Protein AF-A0A937UC61-F1 (afdb_monomer_lite)

Foldseek 3Di:
DVVVVVVQVVQWDFDDWDDDDPDIDTDTDGPDDDPDDDDDPVRCVVVVQKDKAAPDPVGDPVDIDIDGNHDD

Structure (mmCIF, N/CA/C/O backbone):
data_AF-A0A937UC61-F1
#
_entry.id   AF-A0A937UC61-F1
#
loop_
_atom_site.group_PDB
_atom_site.id
_atom_site.type_symbol
_atom_site.label_atom_id
_atom_site.label_alt_id
_atom_site.label_comp_id
_atom_site.label_asym_id
_atom_site.label_entity_id
_atom_site.label_seq_id
_atom_site.pdbx_PDB_ins_code
_atom_site.Cartn_x
_atom_site.Cartn_y
_atom_site.Cartn_z
_atom_site.occupancy
_atom_site.B_iso_or_equiv
_atom_site.auth_seq_id
_atom_site.auth_comp_id
_atom_site.auth_asym_id
_atom_site.auth_atom_id
_atom_site.pdbx_PDB_model_num
ATOM 1 N N . MET A 1 1 ? 6.608 9.908 18.400 1.00 63.47 1 MET A N 1
ATOM 2 C CA . MET A 1 1 ? 6.413 9.044 17.216 1.00 63.47 1 MET A CA 1
ATOM 3 C C . MET A 1 1 ? 5.538 7.846 17.579 1.00 63.47 1 MET A C 1
ATOM 5 O O . MET A 1 1 ? 4.492 7.678 16.967 1.00 63.47 1 MET A O 1
ATOM 9 N N . ASP A 1 2 ? 5.866 7.121 18.650 1.00 85.06 2 ASP A N 1
ATOM 10 C CA . ASP A 1 2 ? 5.101 5.956 19.138 1.00 85.06 2 ASP A CA 1
ATOM 11 C C . ASP A 1 2 ? 3.609 6.200 19.391 1.00 85.06 2 ASP A C 1
ATOM 13 O O . ASP A 1 2 ? 2.773 5.398 18.989 1.00 85.06 2 ASP A O 1
ATOM 17 N N . THR A 1 3 ? 3.244 7.323 20.010 1.00 87.69 3 THR A N 1
ATOM 18 C CA . THR A 1 3 ? 1.839 7.669 20.289 1.00 87.69 3 THR A CA 1
ATOM 19 C C . THR A 1 3 ? 1.007 7.879 19.026 1.00 87.69 3 THR A C 1
ATOM 21 O O . THR A 1 3 ? -0.172 7.533 19.008 1.00 87.69 3 THR A O 1
ATOM 24 N N . VAL A 1 4 ? 1.617 8.395 17.956 1.00 86.19 4 VAL A N 1
ATOM 25 C CA . VAL A 1 4 ? 0.948 8.607 16.663 1.00 86.19 4 VAL A CA 1
ATOM 26 C C . VAL A 1 4 ? 0.710 7.268 15.969 1.00 86.19 4 VAL A C 1
ATOM 28 O O . VAL A 1 4 ? -0.405 6.992 15.532 1.00 86.19 4 VAL A O 1
ATOM 31 N N . ILE A 1 5 ? 1.732 6.406 15.934 1.00 86.94 5 ILE A N 1
ATOM 32 C CA . ILE A 1 5 ? 1.635 5.062 15.346 1.00 86.94 5 ILE A CA 1
ATOM 33 C C . ILE A 1 5 ? 0.597 4.230 16.104 1.00 86.94 5 ILE A C 1
ATOM 35 O O . ILE A 1 5 ? -0.277 3.617 15.491 1.00 86.94 5 ILE A O 1
ATOM 39 N N . LYS A 1 6 ? 0.641 4.258 17.439 1.00 89.50 6 LYS A N 1
ATOM 40 C CA . LYS A 1 6 ? -0.312 3.540 18.287 1.00 89.50 6 LYS A CA 1
ATOM 41 C C . LYS A 1 6 ? -1.749 4.004 18.040 1.00 89.50 6 LYS A C 1
ATOM 43 O O . LYS A 1 6 ? -2.608 3.172 17.767 1.00 89.50 6 LYS A O 1
ATOM 48 N N . GLY A 1 7 ? -1.995 5.316 18.041 1.00 87.88 7 GLY A N 1
ATOM 49 C CA . GLY A 1 7 ? -3.330 5.866 17.788 1.00 87.88 7 GLY A CA 1
ATOM 50 C C . GLY A 1 7 ? -3.867 5.584 16.377 1.00 87.88 7 GLY A C 1
ATOM 51 O O . GLY A 1 7 ? -5.081 5.511 16.187 1.00 87.88 7 GLY A O 1
ATOM 52 N N . TYR A 1 8 ? -2.991 5.405 15.383 1.00 85.75 8 TYR A N 1
ATOM 53 C CA . TYR A 1 8 ? -3.379 4.966 14.038 1.00 85.75 8 TYR A CA 1
ATOM 54 C C . TYR A 1 8 ? -3.760 3.477 14.005 1.00 85.75 8 TYR A C 1
ATOM 56 O O . TYR A 1 8 ? -4.811 3.110 13.471 1.00 85.75 8 TYR A O 1
ATOM 64 N N . LEU A 1 9 ? -2.941 2.615 14.615 1.00 89.12 9 LEU A N 1
ATOM 65 C CA . LEU A 1 9 ? -3.192 1.173 14.661 1.00 89.12 9 LEU A CA 1
ATOM 66 C C . LEU A 1 9 ? -4.443 0.825 15.480 1.00 89.12 9 LEU A C 1
ATOM 68 O O . LEU A 1 9 ? -5.185 -0.065 15.082 1.00 89.12 9 LEU A O 1
ATOM 72 N N . GLU A 1 10 ? -4.739 1.566 16.551 1.00 90.38 10 GLU A N 1
ATOM 73 C CA . GLU A 1 10 ? -5.965 1.395 17.351 1.00 90.38 10 GLU A CA 1
ATOM 74 C C . GLU A 1 10 ? -7.255 1.636 16.548 1.00 90.38 10 GLU A C 1
ATOM 76 O O . GLU A 1 10 ? -8.301 1.067 16.861 1.00 90.38 10 GLU A O 1
ATOM 81 N N . LYS A 1 11 ? -7.195 2.451 15.488 1.00 90.56 11 LYS A N 1
ATOM 82 C CA . LYS A 1 11 ? -8.330 2.699 14.580 1.00 90.56 11 LYS A CA 1
ATOM 83 C C . LYS A 1 11 ? -8.441 1.658 13.466 1.00 90.56 11 LYS A C 1
ATOM 85 O O . LYS A 1 11 ? -9.416 1.671 12.712 1.00 90.56 11 LYS A O 1
ATOM 90 N N . THR A 1 12 ? -7.455 0.771 13.356 1.00 92.25 12 THR A N 1
ATOM 91 C CA . THR A 1 12 ? -7.396 -0.275 12.339 1.00 92.25 12 THR A CA 1
ATOM 92 C C . THR A 1 12 ? -8.003 -1.568 12.880 1.00 92.25 12 THR A C 1
ATOM 94 O O . THR A 1 12 ? -7.736 -1.983 14.004 1.00 92.25 12 THR A O 1
ATOM 97 N N . LYS A 1 13 ? -8.811 -2.247 12.068 1.00 93.62 13 LYS A N 1
ATOM 98 C CA . LYS A 1 13 ? -9.401 -3.553 12.370 1.00 93.62 13 LYS A CA 1
ATOM 99 C C . LYS A 1 13 ? -9.124 -4.535 11.243 1.00 93.62 13 LYS A C 1
ATOM 101 O O . LYS A 1 13 ? -9.175 -4.178 10.067 1.00 93.62 13 LYS A O 1
ATOM 106 N N . VAL A 1 14 ? -8.902 -5.795 11.596 1.00 94.38 14 VAL A N 1
ATOM 107 C CA . VAL A 1 14 ? -8.853 -6.874 10.607 1.00 94.38 14 VAL A CA 1
ATOM 108 C C . VAL A 1 14 ? -10.283 -7.162 10.156 1.00 94.38 14 VAL A C 1
ATOM 110 O O . VAL A 1 14 ? -11.153 -7.504 10.958 1.00 94.38 14 VAL A O 1
ATOM 113 N N . GLY A 1 15 ? -10.549 -6.959 8.871 1.00 94.31 15 GLY A N 1
ATOM 114 C CA . GLY A 1 15 ? -11.829 -7.271 8.260 1.00 94.31 15 GLY A CA 1
ATOM 115 C C . GLY A 1 15 ? -12.012 -8.769 8.031 1.00 94.31 15 GLY A C 1
ATOM 116 O O . GLY A 1 15 ? -11.156 -9.601 8.335 1.00 94.31 15 GLY A O 1
ATOM 117 N N . ARG A 1 16 ? -13.167 -9.130 7.472 1.00 96.25 16 ARG A N 1
ATOM 118 C CA . ARG A 1 16 ? -13.452 -10.528 7.140 1.00 96.25 16 ARG A CA 1
ATOM 119 C C . ARG A 1 16 ? -12.470 -11.016 6.080 1.00 96.25 16 ARG A C 1
ATOM 121 O O . ARG A 1 16 ? -12.202 -10.313 5.110 1.00 96.25 16 ARG A O 1
ATOM 128 N N . LYS A 1 17 ? -11.987 -12.244 6.260 1.00 95.62 17 LYS A N 1
ATOM 129 C CA . LYS A 1 17 ? -11.189 -12.952 5.261 1.00 95.62 17 LYS A CA 1
ATOM 130 C C . LYS A 1 17 ? -11.930 -12.991 3.925 1.00 95.62 17 LYS A C 1
ATOM 132 O O . LYS A 1 17 ? -13.074 -13.442 3.869 1.00 95.62 17 LYS A O 1
ATOM 137 N N . GLN A 1 18 ? -11.253 -12.558 2.875 1.00 97.19 18 GLN A N 1
ATOM 138 C CA . GLN A 1 18 ? -11.705 -12.629 1.494 1.00 97.19 18 GLN A CA 1
ATOM 139 C C . GLN A 1 18 ? -10.943 -13.742 0.780 1.00 97.19 18 GLN A C 1
ATOM 141 O O . GLN A 1 18 ? -9.753 -13.939 1.027 1.00 97.19 18 GLN A O 1
ATOM 146 N N . PHE A 1 19 ? -11.626 -14.468 -0.098 1.00 96.50 19 PHE A N 1
ATOM 147 C CA . PHE A 1 19 ? -11.030 -15.548 -0.872 1.00 96.50 19 PHE A CA 1
ATOM 148 C C . PHE A 1 19 ? -11.331 -15.379 -2.348 1.00 96.50 19 PHE A C 1
ATOM 150 O O . PHE A 1 19 ? -12.477 -15.141 -2.728 1.00 96.50 19 PHE A O 1
ATOM 157 N N . TYR A 1 20 ? -10.311 -15.590 -3.171 1.00 95.44 20 TYR A N 1
ATOM 158 C CA . TYR A 1 20 ? -10.477 -15.768 -4.602 1.00 95.44 20 TYR A CA 1
ATOM 159 C C . TYR A 1 20 ? -9.485 -16.817 -5.101 1.00 95.44 20 TYR A C 1
ATOM 161 O O . TYR A 1 20 ? -8.273 -16.623 -5.033 1.00 95.44 20 TYR A O 1
ATOM 169 N N . ARG A 1 21 ? -10.006 -17.948 -5.595 1.00 95.00 21 ARG A N 1
ATOM 170 C CA . ARG A 1 21 ? -9.208 -19.120 -5.997 1.00 95.00 21 ARG A CA 1
ATOM 171 C C . ARG A 1 21 ? -8.258 -19.552 -4.867 1.00 95.00 21 ARG A C 1
ATOM 173 O O . ARG A 1 21 ? -8.715 -19.874 -3.777 1.00 95.00 21 ARG A O 1
ATOM 180 N N . ASN A 1 22 ? -6.954 -19.554 -5.121 1.00 95.50 22 ASN A N 1
ATOM 181 C CA . ASN A 1 22 ? -5.895 -19.909 -4.180 1.00 95.50 22 ASN A CA 1
ATOM 182 C C . ASN A 1 22 ? -5.362 -18.712 -3.365 1.00 95.50 22 ASN A C 1
ATOM 184 O O . ASN A 1 22 ? -4.391 -18.879 -2.631 1.00 95.50 22 ASN A O 1
ATOM 188 N N . LEU A 1 23 ? -5.969 -17.522 -3.476 1.00 94.31 23 LEU A N 1
ATOM 189 C CA . LEU A 1 23 ? -5.577 -16.326 -2.730 1.00 94.31 23 LEU A CA 1
ATOM 190 C C . LEU A 1 23 ? -6.541 -16.059 -1.567 1.00 94.31 23 LEU A C 1
ATOM 192 O O . LEU A 1 23 ? -7.759 -15.982 -1.751 1.00 94.31 23 LEU A O 1
ATOM 196 N N . ALA A 1 24 ? -5.978 -15.864 -0.375 1.00 96.50 24 ALA A N 1
ATOM 197 C CA . ALA A 1 24 ? -6.689 -15.411 0.813 1.00 96.50 24 ALA A CA 1
ATOM 198 C C . ALA A 1 24 ? -6.165 -14.033 1.232 1.00 96.50 24 ALA A C 1
ATOM 200 O O . ALA A 1 24 ? -4.958 -13.851 1.379 1.00 96.50 24 ALA A O 1
ATOM 201 N N . VAL A 1 25 ? -7.067 -13.078 1.453 1.00 96.81 25 VAL A N 1
ATOM 202 C CA . VAL A 1 25 ? -6.733 -11.707 1.861 1.00 96.81 25 VAL A CA 1
ATOM 203 C C . VAL A 1 25 ? -7.455 -11.376 3.161 1.00 96.81 25 VAL A C 1
ATOM 205 O O . VAL A 1 25 ? -8.667 -11.557 3.271 1.00 96.81 25 VAL A O 1
ATOM 208 N N . TYR A 1 26 ? -6.725 -10.853 4.142 1.00 96.69 26 TYR A N 1
ATOM 209 C CA . TYR A 1 26 ? -7.288 -10.294 5.371 1.00 96.69 26 TYR A CA 1
ATOM 210 C C . TYR A 1 26 ? -7.156 -8.772 5.304 1.00 96.69 26 TYR A C 1
ATOM 212 O O . TYR A 1 26 ? -6.068 -8.250 5.543 1.00 96.69 26 TYR A O 1
ATOM 220 N N . PRO A 1 27 ? -8.219 -8.049 4.922 1.00 94.00 27 PRO A N 1
ATOM 221 C CA . PRO A 1 27 ? -8.122 -6.611 4.729 1.00 94.00 27 PRO A CA 1
ATOM 222 C C . PRO A 1 27 ? -7.911 -5.908 6.072 1.00 94.00 27 PRO A C 1
ATOM 224 O O . PRO A 1 27 ? -8.604 -6.201 7.046 1.00 94.00 27 PRO A O 1
ATOM 227 N N . LEU A 1 28 ? -6.990 -4.950 6.114 1.00 92.19 28 LEU A N 1
ATOM 228 C CA . LEU A 1 28 ? -6.863 -4.012 7.226 1.00 92.19 28 LEU A CA 1
ATOM 229 C C . LEU A 1 28 ? -7.753 -2.809 6.925 1.00 92.19 28 LEU A C 1
ATOM 231 O O . LEU A 1 28 ? -7.525 -2.081 5.964 1.00 92.19 28 LEU A O 1
ATOM 235 N N . LEU A 1 29 ? -8.807 -2.640 7.713 1.00 91.62 29 LEU A N 1
ATOM 236 C CA . LEU A 1 29 ? -9.795 -1.582 7.540 1.00 91.62 29 LEU A CA 1
ATOM 237 C C . LEU A 1 29 ? -9.564 -0.514 8.604 1.00 91.62 29 LEU A C 1
ATOM 239 O O . LEU A 1 29 ? -9.432 -0.853 9.774 1.00 91.62 29 LEU A O 1
ATOM 243 N N . SER A 1 30 ? -9.584 0.761 8.239 1.00 89.94 30 SER A N 1
ATOM 244 C CA . SER A 1 30 ? -9.486 1.872 9.189 1.00 89.94 30 SER A CA 1
ATOM 245 C C . SER A 1 30 ? -10.507 2.945 8.834 1.00 89.94 30 SER A C 1
ATOM 247 O O . SER A 1 30 ? -10.836 3.126 7.664 1.00 89.94 30 SER A O 1
ATOM 249 N N . THR A 1 31 ? -11.033 3.645 9.840 1.00 85.50 31 THR A N 1
ATOM 250 C CA . THR A 1 31 ? -11.820 4.873 9.619 1.00 85.50 31 THR A CA 1
ATOM 251 C C . THR A 1 31 ? -10.928 6.085 9.371 1.00 85.50 31 THR A C 1
ATOM 253 O O . THR A 1 31 ? -11.424 7.151 9.019 1.00 85.50 31 THR A O 1
ATOM 256 N N . TYR A 1 32 ? -9.616 5.935 9.555 1.00 82.50 32 TYR A N 1
ATOM 257 C CA . TYR A 1 32 ? -8.651 6.925 9.121 1.00 82.50 32 TYR A CA 1
ATOM 258 C C . TYR A 1 32 ? -8.604 6.934 7.591 1.00 82.50 32 TYR A C 1
ATOM 260 O O . TYR A 1 32 ? -8.071 6.015 6.973 1.00 82.50 32 TYR A O 1
ATOM 268 N N . SER A 1 33 ? -9.184 7.967 6.991 1.00 75.12 33 SER A N 1
ATOM 269 C CA . SER A 1 33 ? -9.063 8.254 5.567 1.00 75.12 33 SER A CA 1
ATOM 270 C C . SER A 1 33 ? -8.045 9.365 5.370 1.00 75.12 33 SER A C 1
ATOM 272 O O . SER A 1 33 ? -8.160 10.420 5.996 1.00 75.12 33 SER A O 1
ATOM 274 N N . VAL A 1 34 ? -7.095 9.155 4.469 1.00 73.81 34 VAL A N 1
ATOM 275 C CA . VAL A 1 34 ? -6.291 10.239 3.911 1.00 73.81 34 VAL A CA 1
ATOM 276 C C . VAL A 1 34 ? -6.715 10.382 2.453 1.00 73.81 34 VAL A C 1
ATOM 278 O O . VAL A 1 34 ? -6.890 9.374 1.765 1.00 73.81 34 VAL A O 1
ATOM 281 N N . SER A 1 35 ? -6.972 11.607 2.001 1.00 75.69 35 SER A N 1
ATOM 282 C CA . SER A 1 35 ? -7.151 11.867 0.575 1.00 75.69 35 SER A CA 1
ATOM 283 C C . SER A 1 35 ? -5.788 11.680 -0.076 1.00 75.69 35 SER A C 1
ATOM 285 O O . SER A 1 35 ? -4.891 12.497 0.119 1.00 75.69 35 SER A O 1
ATOM 287 N N . ILE A 1 36 ? -5.606 10.552 -0.754 1.00 72.62 36 ILE A N 1
ATOM 288 C CA . ILE A 1 36 ? -4.447 10.337 -1.612 1.00 72.62 36 ILE A CA 1
ATOM 289 C C . ILE A 1 36 ? -4.910 10.706 -3.009 1.00 72.62 36 ILE A C 1
ATOM 291 O O . ILE A 1 36 ? -5.791 10.044 -3.560 1.00 72.62 36 ILE A O 1
ATOM 295 N N . ASP A 1 37 ? -4.331 11.768 -3.551 1.00 78.44 37 ASP A N 1
ATOM 296 C CA . ASP A 1 37 ? -4.482 12.089 -4.959 1.00 78.44 37 ASP A CA 1
ATOM 297 C C . ASP A 1 37 ? -3.620 11.094 -5.736 1.00 78.44 37 ASP A C 1
ATOM 299 O O . ASP A 1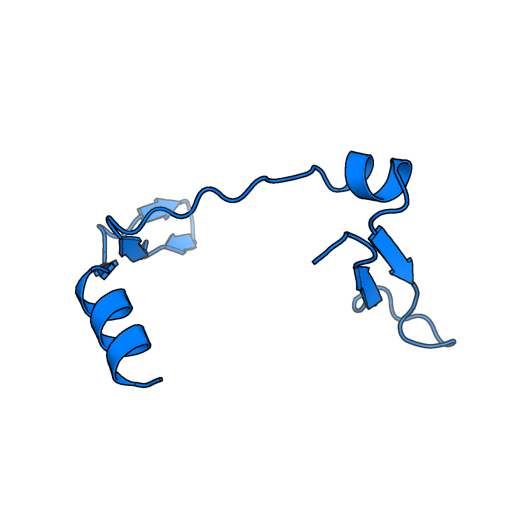 37 ? -2.391 11.091 -5.647 1.00 78.44 37 ASP A O 1
ATOM 303 N N . TYR A 1 38 ? -4.282 10.165 -6.419 1.00 82.88 38 TYR A N 1
ATOM 304 C CA . TYR A 1 38 ? -3.613 9.196 -7.273 1.00 82.88 38 TYR A CA 1
ATOM 305 C C . TYR A 1 38 ? -3.465 9.781 -8.672 1.00 82.88 38 TYR A C 1
ATOM 307 O O . TYR A 1 38 ? -4.433 10.285 -9.237 1.00 82.88 38 TYR A O 1
ATOM 315 N N . LEU A 1 39 ? -2.264 9.652 -9.226 1.00 88.00 39 LEU A N 1
ATOM 316 C CA . LEU A 1 39 ? -1.962 9.931 -10.625 1.00 88.00 39 LEU A CA 1
ATOM 317 C C . LEU A 1 39 ? -1.683 8.605 -11.333 1.00 88.00 39 LEU A C 1
ATOM 319 O O . LEU A 1 39 ? -1.033 7.725 -10.750 1.00 88.00 39 LEU A O 1
ATOM 323 N N . LEU A 1 40 ? -2.176 8.435 -12.561 1.00 91.62 40 LEU A N 1
ATOM 324 C CA . LEU A 1 40 ? -1.866 7.234 -13.326 1.00 91.62 40 LEU A CA 1
ATOM 325 C C . LEU A 1 40 ? -0.392 7.239 -13.750 1.00 91.62 40 LEU A C 1
ATOM 327 O O . LEU A 1 40 ? 0.243 8.279 -13.910 1.00 91.62 40 LEU A O 1
ATOM 331 N N . LEU A 1 41 ? 0.182 6.044 -13.902 1.00 90.50 41 LEU A N 1
ATOM 332 C CA . LEU A 1 41 ? 1.600 5.899 -14.232 1.00 90.50 41 LEU A CA 1
ATOM 333 C C . LEU A 1 41 ? 1.939 6.515 -15.597 1.00 90.50 41 LEU A C 1
ATOM 335 O O . LEU A 1 41 ? 2.980 7.145 -15.745 1.00 90.50 41 LEU A O 1
ATOM 339 N N . ASP A 1 42 ? 1.077 6.329 -16.590 1.0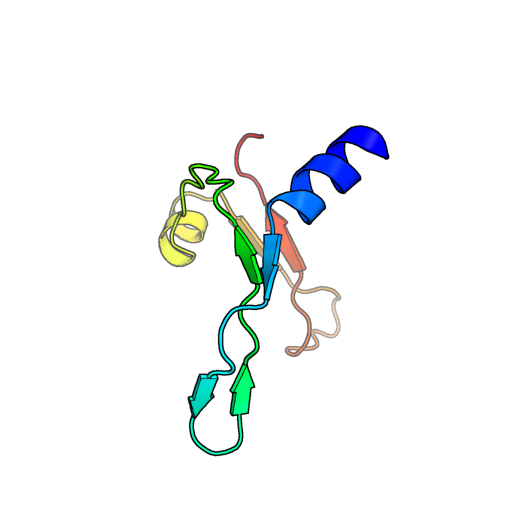0 93.31 42 ASP A N 1
ATOM 340 C CA . ASP A 1 42 ? 1.226 6.912 -17.923 1.00 93.31 42 ASP A CA 1
ATOM 341 C C . ASP A 1 42 ? 1.125 8.441 -17.896 1.00 93.31 42 ASP A C 1
ATOM 343 O O . ASP A 1 42 ? 1.946 9.108 -18.526 1.00 93.31 42 ASP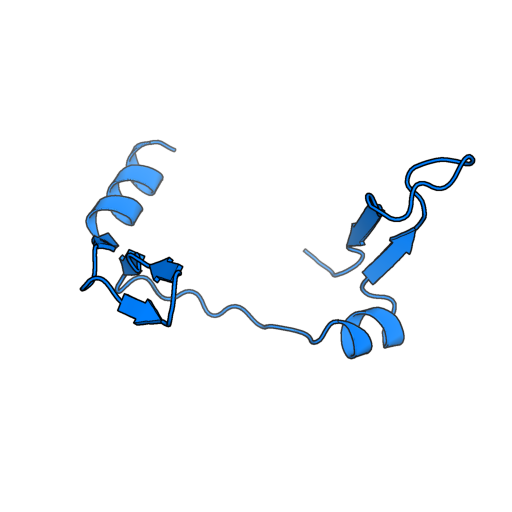 A O 1
ATOM 347 N N . GLU A 1 43 ? 0.203 8.994 -17.107 1.00 93.50 43 GLU A N 1
ATOM 348 C CA . GLU A 1 43 ? 0.103 10.436 -16.855 1.00 93.50 43 GLU A CA 1
ATOM 349 C C . GLU A 1 43 ? 1.399 10.963 -16.218 1.00 93.50 43 GLU A C 1
ATOM 351 O O . GLU A 1 43 ? 2.033 11.866 -16.766 1.00 93.50 43 GLU A O 1
ATOM 356 N N . ALA A 1 44 ? 1.874 10.327 -15.142 1.00 93.31 44 ALA A N 1
ATOM 357 C CA . ALA A 1 44 ? 3.107 10.703 -14.444 1.00 93.31 44 ALA A CA 1
ATOM 358 C C . ALA A 1 44 ? 4.357 10.652 -15.342 1.00 93.31 44 ALA A C 1
ATOM 360 O O . ALA A 1 44 ? 5.240 11.507 -15.229 1.00 93.31 44 ALA A O 1
ATOM 361 N N . LEU A 1 45 ? 4.439 9.656 -16.230 1.00 94.00 45 LEU A N 1
ATOM 362 C CA . LEU A 1 45 ? 5.508 9.542 -17.224 1.00 94.00 45 LEU A CA 1
ATOM 363 C C . LEU A 1 45 ? 5.391 10.640 -18.289 1.00 94.00 45 LEU A C 1
ATOM 365 O O . LEU A 1 45 ? 6.399 11.247 -18.650 1.00 94.00 45 LEU A O 1
ATOM 369 N N . SER A 1 46 ? 4.176 10.917 -18.772 1.00 94.31 46 SER A N 1
ATOM 370 C CA . SER A 1 46 ? 3.923 11.931 -19.804 1.00 94.31 46 SER A CA 1
ATOM 371 C C . SER A 1 46 ? 4.218 13.355 -19.321 1.00 94.31 46 SER A C 1
ATOM 373 O O . SER A 1 46 ? 4.778 14.157 -20.068 1.00 94.31 46 SER A O 1
ATOM 375 N N . GLU A 1 47 ? 3.919 13.647 -18.055 1.00 94.56 47 GLU A N 1
ATOM 376 C CA . GLU A 1 47 ? 4.166 14.941 -17.414 1.00 94.56 47 GLU A CA 1
ATOM 377 C C . GLU A 1 47 ? 5.598 15.075 -16.864 1.00 94.56 47 GLU A C 1
ATOM 379 O O . GLU A 1 47 ? 5.975 16.127 -16.348 1.00 94.56 47 GLU A O 1
ATOM 384 N N . GLY A 1 48 ? 6.422 14.025 -16.962 1.00 93.44 48 GLY A N 1
ATOM 385 C CA . GLY A 1 48 ? 7.798 14.026 -16.455 1.00 93.44 48 GLY A CA 1
ATOM 386 C C . GLY A 1 48 ? 7.908 14.058 -14.925 1.00 93.44 48 GLY A C 1
ATOM 387 O O . GLY A 1 48 ? 8.988 14.319 -14.389 1.00 93.44 48 GLY A O 1
ATOM 388 N N . LEU A 1 49 ? 6.812 13.773 -14.219 1.00 93.00 49 LEU A N 1
ATOM 389 C CA . LEU A 1 49 ? 6.746 13.679 -12.757 1.00 93.00 49 LEU A CA 1
ATOM 390 C C . LEU A 1 49 ? 7.368 12.380 -12.234 1.00 93.00 49 LEU A C 1
ATOM 392 O O . LEU A 1 49 ? 7.699 12.274 -11.055 1.00 93.00 49 LEU A O 1
ATOM 396 N N . MET A 1 50 ? 7.563 11.394 -13.105 1.00 92.56 50 MET A N 1
ATOM 397 C CA . MET A 1 50 ? 8.226 10.136 -12.797 1.00 92.56 50 MET A CA 1
ATOM 398 C C . MET A 1 50 ? 9.146 9.722 -13.943 1.00 92.56 50 MET A C 1
ATOM 400 O O . MET A 1 50 ? 8.874 9.981 -15.111 1.00 92.56 50 MET A O 1
ATOM 404 N N . GLU A 1 51 ? 10.231 9.034 -13.604 1.00 93.31 51 GLU A N 1
ATOM 405 C CA . GLU A 1 51 ? 11.130 8.409 -14.569 1.00 93.31 51 GLU A CA 1
ATOM 406 C C . GLU A 1 51 ? 11.507 7.000 -14.099 1.00 93.31 51 GLU A C 1
ATOM 408 O O . GLU A 1 51 ? 11.787 6.790 -12.916 1.00 93.31 51 GLU A O 1
ATOM 413 N N . VAL A 1 52 ? 11.532 6.042 -15.028 1.00 89.50 52 VAL A N 1
ATOM 414 C CA . VAL A 1 52 ? 11.984 4.667 -14.782 1.00 89.50 52 VAL A CA 1
ATOM 415 C C . VAL A 1 52 ? 13.318 4.466 -15.488 1.00 89.50 52 VAL A C 1
ATOM 417 O O . VAL A 1 52 ? 13.419 4.690 -16.692 1.00 89.50 52 VAL A O 1
ATOM 420 N N . VAL A 1 53 ? 14.338 4.058 -14.738 1.00 89.00 53 VAL A N 1
ATOM 421 C CA . VAL A 1 53 ? 15.695 3.820 -15.244 1.00 89.00 53 VAL A CA 1
ATOM 422 C C . VAL A 1 53 ? 16.190 2.436 -14.836 1.00 89.00 53 VAL A C 1
ATOM 424 O O . VAL A 1 53 ? 15.699 1.840 -13.873 1.00 89.00 53 VAL A O 1
ATOM 427 N N . GLU A 1 54 ? 17.181 1.924 -15.560 1.00 87.25 54 GLU A N 1
ATOM 428 C CA . GLU A 1 54 ? 17.879 0.699 -15.173 1.00 87.25 54 GLU A CA 1
ATOM 429 C C . GLU A 1 54 ? 18.635 0.908 -13.855 1.00 87.25 54 GLU A C 1
ATOM 431 O O . GLU A 1 54 ? 19.129 2.000 -13.552 1.00 87.25 54 GLU A O 1
ATOM 436 N N . VAL A 1 55 ? 18.697 -0.147 -13.044 1.00 84.38 55 VAL A N 1
ATOM 437 C CA . VAL A 1 55 ? 19.430 -0.125 -11.772 1.00 84.38 55 VAL A CA 1
ATOM 438 C C . VAL A 1 55 ? 20.940 -0.108 -12.024 1.00 84.38 55 VAL A C 1
ATOM 440 O O . VAL A 1 55 ? 21.671 0.618 -11.347 1.00 84.38 55 VAL A O 1
ATOM 443 N N . ASP A 1 56 ? 21.397 -0.866 -13.020 1.00 81.25 56 ASP A N 1
ATOM 444 C CA . ASP A 1 56 ? 22.796 -0.987 -13.414 1.00 81.25 56 ASP A CA 1
ATOM 445 C C . ASP A 1 56 ? 22.948 -1.124 -14.940 1.00 81.25 56 ASP A C 1
ATOM 447 O O . ASP A 1 56 ? 21.970 -1.135 -15.679 1.00 81.25 56 ASP A O 1
ATOM 451 N N . LYS A 1 57 ? 24.202 -1.193 -15.406 1.00 75.38 57 LYS A N 1
ATOM 452 C CA . LYS A 1 57 ? 24.551 -1.291 -16.834 1.00 75.38 57 LYS A CA 1
ATOM 453 C C . LYS A 1 57 ? 24.340 -2.681 -17.433 1.00 75.38 57 LYS A C 1
ATOM 455 O O . LYS A 1 57 ? 24.378 -2.806 -18.654 1.00 75.38 57 LYS A O 1
ATOM 460 N N . GLU A 1 58 ? 24.256 -3.713 -16.598 1.00 77.75 58 GLU A N 1
ATOM 461 C CA . GLU A 1 58 ? 24.056 -5.088 -17.061 1.00 77.75 58 GLU A CA 1
ATOM 462 C C . GLU A 1 58 ? 22.567 -5.378 -17.281 1.00 77.75 58 GLU A C 1
ATOM 464 O O . GLU A 1 58 ? 22.240 -6.299 -18.026 1.00 77.75 58 GLU A O 1
ATOM 469 N N . GLY A 1 59 ? 21.688 -4.533 -16.728 1.00 61.88 59 GLY A N 1
ATOM 470 C CA . GLY A 1 59 ? 20.282 -4.443 -17.087 1.00 61.88 59 GLY A CA 1
ATOM 471 C C . GLY A 1 59 ? 19.533 -5.718 -16.725 1.00 61.88 59 GLY A C 1
ATOM 472 O O . GLY A 1 59 ? 19.243 -6.554 -17.577 1.00 61.88 59 GLY A O 1
ATOM 473 N N . SER A 1 60 ? 19.173 -5.876 -15.453 1.00 62.22 60 SER A N 1
ATOM 474 C CA . SER A 1 60 ? 18.311 -6.976 -15.018 1.00 62.22 60 SER A CA 1
ATOM 475 C C . SER A 1 60 ? 16.849 -6.514 -14.995 1.00 62.22 60 SER A C 1
ATOM 477 O O . SER A 1 60 ? 16.427 -5.808 -14.087 1.00 62.22 60 SER A O 1
ATOM 479 N N . VAL A 1 61 ? 16.045 -6.947 -15.977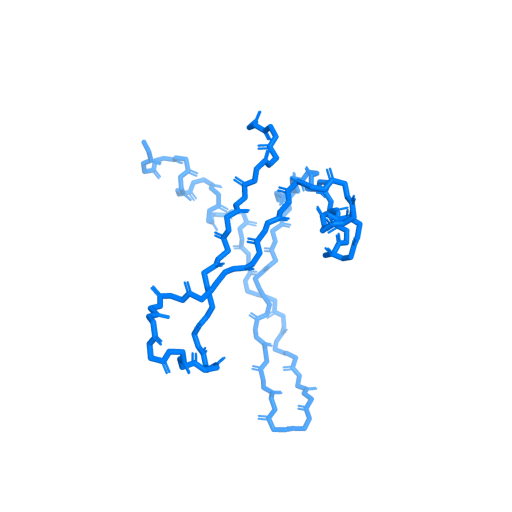 1.00 61.56 61 VAL A N 1
ATOM 480 C CA . VAL A 1 61 ? 14.594 -6.647 -16.091 1.00 61.56 61 VAL A CA 1
ATOM 481 C C . VAL A 1 61 ? 13.763 -6.869 -14.804 1.00 61.56 61 VAL A C 1
ATOM 483 O O . VAL A 1 61 ? 12.786 -6.141 -14.625 1.00 61.56 61 VAL A O 1
ATOM 486 N N . PRO A 1 62 ? 14.074 -7.81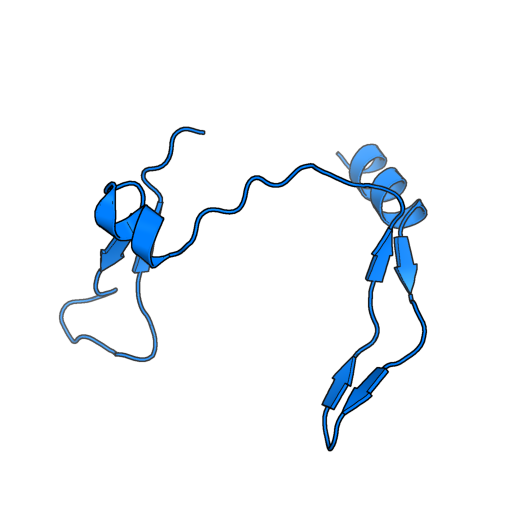7 -13.891 1.00 73.19 62 PRO A N 1
ATOM 487 C CA . PRO A 1 62 ? 13.321 -7.971 -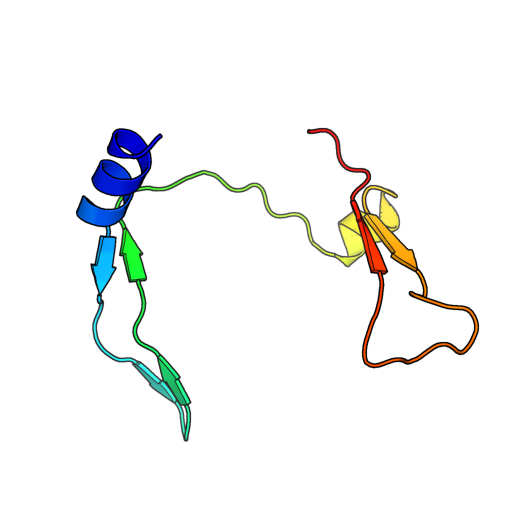12.647 1.00 73.19 62 PRO A CA 1
ATOM 488 C C . PRO A 1 62 ? 13.389 -6.752 -11.717 1.00 73.19 62 PRO A C 1
ATOM 490 O O . PRO A 1 62 ? 12.522 -6.618 -10.854 1.00 73.19 62 PRO A O 1
ATOM 493 N N . GLU A 1 63 ? 14.391 -5.880 -11.867 1.00 76.25 63 GLU A N 1
ATOM 494 C CA . GLU A 1 63 ? 14.635 -4.757 -10.964 1.00 76.25 63 GLU A CA 1
ATOM 495 C C . GLU A 1 63 ? 14.808 -3.450 -11.752 1.00 76.25 63 GLU A C 1
ATOM 497 O O . GLU A 1 63 ? 15.743 -3.276 -12.529 1.00 76.25 63 GLU A O 1
ATOM 502 N N . LEU A 1 64 ? 13.896 -2.500 -11.534 1.00 85.81 64 LEU A N 1
ATOM 503 C CA . LEU A 1 64 ? 13.917 -1.176 -12.157 1.00 85.81 64 LEU A CA 1
ATOM 504 C C . LEU A 1 64 ? 13.928 -0.093 -11.083 1.00 85.81 64 LEU A C 1
ATOM 506 O O . LEU A 1 64 ? 13.255 -0.202 -10.054 1.00 85.81 64 LEU A O 1
ATOM 510 N N . LYS A 1 65 ? 14.671 0.983 -11.335 1.00 87.94 65 LYS A N 1
ATOM 511 C CA . LYS A 1 65 ? 14.742 2.134 -10.441 1.00 87.94 65 LYS A CA 1
ATOM 512 C C . LYS A 1 65 ? 13.705 3.170 -10.853 1.00 87.94 65 LYS A C 1
ATOM 514 O O . LYS A 1 65 ? 13.698 3.640 -11.986 1.00 87.94 65 LYS A O 1
ATOM 519 N N . VAL A 1 66 ? 12.872 3.578 -9.902 1.00 91.69 66 VAL A N 1
ATOM 520 C CA . VAL A 1 66 ? 11.908 4.667 -10.085 1.00 91.69 66 VAL A CA 1
ATOM 521 C C . VAL A 1 66 ? 12.450 5.935 -9.436 1.00 91.69 66 VAL A C 1
ATOM 523 O O . VAL A 1 66 ? 12.737 5.952 -8.238 1.00 91.69 66 VAL A O 1
ATOM 526 N N . ASN A 1 67 ? 12.562 7.007 -10.215 1.00 92.12 67 ASN A N 1
ATOM 527 C CA . ASN A 1 67 ? 12.827 8.350 -9.716 1.00 92.12 67 ASN A CA 1
ATOM 528 C C . ASN A 1 67 ? 11.506 9.124 -9.677 1.00 92.12 67 ASN A C 1
ATOM 530 O O . ASN A 1 67 ? 10.947 9.453 -10.724 1.00 92.12 67 ASN A O 1
ATOM 534 N N . ASN A 1 68 ? 11.016 9.429 -8.475 1.00 91.62 68 ASN A N 1
ATOM 535 C CA . ASN A 1 68 ? 9.880 10.329 -8.307 1.00 91.62 68 ASN A CA 1
ATOM 536 C C . ASN A 1 68 ? 10.368 11.788 -8.356 1.00 91.62 68 ASN A C 1
ATOM 538 O O . ASN A 1 68 ? 11.191 12.190 -7.532 1.00 91.62 68 ASN A O 1
ATOM 542 N N . LYS A 1 69 ? 9.883 12.549 -9.339 1.00 92.25 69 LYS A N 1
ATOM 543 C CA . LYS A 1 69 ? 10.183 13.970 -9.570 1.00 92.25 69 LYS A CA 1
ATOM 544 C C . LYS A 1 69 ? 8.995 14.875 -9.215 1.00 92.25 69 LYS A C 1
ATOM 546 O O . LYS A 1 69 ? 9.081 16.082 -9.435 1.00 92.25 69 LYS A O 1
ATOM 551 N N . SER A 1 70 ? 7.899 14.321 -8.690 1.00 87.88 70 SER A N 1
ATOM 552 C CA . SER A 1 70 ? 6.751 15.110 -8.255 1.00 87.88 70 SER A CA 1
ATOM 553 C C . SER A 1 70 ? 7.145 16.064 -7.116 1.00 87.88 70 SER A C 1
ATOM 555 O O . SER A 1 70 ? 8.016 15.728 -6.306 1.00 87.88 70 SER A O 1
ATOM 557 N N . PRO A 1 71 ? 6.501 17.239 -7.007 1.00 80.50 71 PRO A N 1
ATOM 558 C CA . PRO A 1 71 ? 6.613 18.084 -5.820 1.00 80.50 71 PRO A CA 1
ATOM 559 C C . PRO A 1 71 ? 6.256 17.296 -4.546 1.00 80.50 71 PRO A C 1
ATOM 561 O O . PRO A 1 71 ? 5.414 16.396 -4.602 1.00 80.50 71 PRO A O 1
ATOM 564 N N . GLN A 1 72 ? 6.923 17.614 -3.429 1.00 62.31 72 GLN A N 1
ATOM 565 C CA . GLN A 1 72 ? 6.652 17.035 -2.103 1.00 62.31 72 GLN A CA 1
ATOM 566 C C . GLN A 1 72 ? 5.424 17.650 -1.438 1.00 62.31 72 GLN A C 1
ATOM 568 O O . GLN A 1 72 ? 5.250 18.884 -1.566 1.00 62.31 72 GLN A O 1
#

pLDDT: mean 87.01, std 9.3, range [61.56, 97.19]

Sequence (72 aa):
MDTVIKGYLEKTKVGRKQFYRNLAVYPLLSTYSVSIDYLLLDEALSEGLMEVVEVDKEGSVPELKVNNKSPQ

Secondary structure (DSSP, 8-state):
-HHHHHHHHTTEEE---EEETTEEE--EEES---------HHHHHHTTSEEEEESSSS--TT-EEEEE-S--

Radius of gyration: 18.43 Å; chains: 1; bounding box: 38×38×40 Å